Protein AF-A0A1R1MKE4-F1 (afdb_monomer_lite)

Secondary structure (DSSP, 8-state):
---HHHHHHHHHHHHHHHHHHHHHHHHHHHHSGGG--SSTTHHHHHHHHHHHHHHHHHHHHHHHHHTT--HHHHHHHHHHHHHHHHHHHHHHHHHHHHHTT--

Organism: NCBI:txid1914305

Structure (mmCIF, N/CA/C/O backbone):
data_AF-A0A1R1MKE4-F1
#
_entry.id   AF-A0A1R1MKE4-F1
#
loop_
_atom_site.group_PDB
_atom_site.id
_atom_site.type_symbol
_atom_site.label_atom_id
_atom_site.label_alt_id
_atom_site.label_comp_id
_atom_site.label_asym_id
_atom_site.label_entity_id
_atom_site.label_seq_id
_atom_site.pdbx_PDB_ins_code
_atom_site.Cartn_x
_atom_site.Cartn_y
_atom_site.Cartn_z
_atom_site.occupancy
_atom_site.B_iso_or_equiv
_atom_site.auth_seq_id
_atom_site.auth_comp_id
_atom_site.auth_asym_id
_atom_site.auth_atom_id
_atom_site.pdbx_PDB_model_num
ATOM 1 N N . MET A 1 1 ? 16.883 8.291 -23.024 1.00 45.94 1 MET A N 1
ATOM 2 C CA . MET A 1 1 ? 15.512 8.841 -23.094 1.00 45.94 1 MET A CA 1
ATOM 3 C C . MET A 1 1 ? 14.603 7.700 -23.508 1.00 45.94 1 MET A C 1
ATOM 5 O O . MET A 1 1 ? 14.792 7.204 -24.606 1.00 45.94 1 MET A O 1
ATOM 9 N N . ALA A 1 2 ? 13.709 7.237 -22.629 1.00 52.66 2 ALA A N 1
ATOM 10 C CA . ALA A 1 2 ? 12.738 6.199 -22.984 1.00 52.66 2 ALA A CA 1
ATOM 11 C C . ALA A 1 2 ? 11.808 6.721 -24.086 1.00 52.66 2 ALA A C 1
ATOM 13 O O . ALA A 1 2 ? 11.365 7.878 -24.009 1.00 52.66 2 ALA A O 1
ATOM 14 N N . SER A 1 3 ? 11.553 5.901 -25.104 1.00 68.56 3 SER A N 1
ATOM 15 C CA . SER A 1 3 ? 10.696 6.292 -26.225 1.00 68.56 3 SER A CA 1
ATOM 16 C C . SER A 1 3 ? 9.260 6.526 -25.737 1.00 68.56 3 SER A C 1
ATOM 18 O O . SER A 1 3 ? 8.826 5.984 -24.718 1.00 68.56 3 SER A O 1
ATOM 20 N N . THR A 1 4 ? 8.490 7.352 -26.442 1.00 65.56 4 THR A N 1
ATOM 21 C CA . THR A 1 4 ? 7.091 7.657 -26.089 1.00 65.56 4 THR A CA 1
ATOM 22 C C . THR A 1 4 ? 6.228 6.389 -25.976 1.00 65.56 4 THR A C 1
ATOM 24 O O . THR A 1 4 ? 5.294 6.355 -25.179 1.00 65.56 4 THR A O 1
ATOM 27 N N . MET A 1 5 ? 6.593 5.335 -26.716 1.00 60.41 5 MET A N 1
ATOM 28 C CA . MET A 1 5 ? 5.957 4.014 -26.714 1.00 60.41 5 MET A CA 1
ATOM 29 C C . MET A 1 5 ? 6.273 3.202 -25.445 1.00 60.41 5 MET A C 1
ATOM 31 O O . MET A 1 5 ? 5.387 2.581 -24.872 1.00 60.41 5 MET A O 1
ATOM 35 N N . GLU A 1 6 ? 7.508 3.251 -24.940 1.00 60.47 6 GLU A N 1
ATOM 36 C CA . GLU A 1 6 ? 7.860 2.600 -23.666 1.00 60.47 6 GLU A CA 1
ATOM 37 C C . GLU A 1 6 ? 7.131 3.260 -22.492 1.00 60.47 6 GLU A C 1
ATOM 39 O O . GLU A 1 6 ? 6.657 2.589 -21.575 1.00 60.47 6 GLU A O 1
ATOM 44 N N . LYS A 1 7 ? 6.989 4.591 -22.515 1.00 62.94 7 LYS A N 1
ATOM 45 C CA . LYS A 1 7 ? 6.233 5.307 -21.479 1.00 62.94 7 LYS A CA 1
ATOM 46 C C . LYS A 1 7 ? 4.758 4.907 -21.478 1.00 62.94 7 LYS A C 1
ATOM 48 O O . LYS A 1 7 ? 4.222 4.675 -20.398 1.00 62.94 7 LYS A O 1
ATOM 53 N N . SER A 1 8 ? 4.105 4.810 -22.638 1.00 63.94 8 SER A N 1
ATOM 54 C CA . SER A 1 8 ? 2.685 4.435 -22.698 1.00 63.94 8 SER A CA 1
ATOM 55 C C . SER A 1 8 ? 2.442 3.008 -22.199 1.00 63.94 8 SER A C 1
ATOM 57 O O . SER A 1 8 ? 1.522 2.803 -21.410 1.00 63.94 8 SER A O 1
ATOM 59 N N . ILE A 1 9 ? 3.310 2.055 -22.556 1.00 69.00 9 ILE A N 1
ATOM 60 C CA . ILE A 1 9 ? 3.237 0.664 -22.079 1.00 69.00 9 ILE A CA 1
ATOM 61 C C . ILE A 1 9 ? 3.350 0.597 -20.547 1.00 69.00 9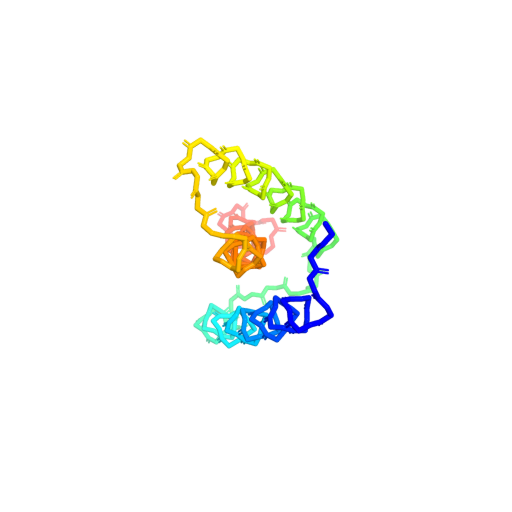 ILE A C 1
ATOM 63 O O . ILE A 1 9 ? 2.550 -0.080 -19.899 1.00 69.00 9 ILE A O 1
ATOM 67 N N . ASN A 1 10 ? 4.281 1.353 -19.955 1.00 73.31 10 ASN A N 1
ATOM 68 C CA . ASN A 1 10 ? 4.453 1.419 -18.499 1.00 73.31 10 ASN A CA 1
ATOM 69 C C . ASN A 1 10 ? 3.194 1.933 -17.774 1.00 73.31 10 ASN A C 1
ATOM 71 O O . ASN A 1 10 ? 2.794 1.372 -16.752 1.00 73.31 10 ASN A O 1
ATOM 75 N N . TRP A 1 11 ? 2.540 2.969 -18.310 1.00 75.06 11 TRP A N 1
ATOM 76 C CA . TRP A 1 11 ? 1.299 3.507 -17.739 1.00 75.06 11 TRP A CA 1
ATOM 77 C C . TRP A 1 11 ? 0.124 2.536 -17.866 1.00 75.06 11 TRP A C 1
ATOM 79 O O . TRP A 1 11 ? -0.639 2.377 -16.912 1.00 75.06 11 TRP A O 1
ATOM 89 N N . SER A 1 12 ? -0.006 1.850 -19.003 1.00 78.00 12 SER A N 1
ATOM 90 C CA . SER A 1 12 ? -1.044 0.834 -19.195 1.00 78.00 12 SER A CA 1
ATOM 91 C C . SER A 1 12 ? -0.886 -0.335 -18.218 1.00 78.00 12 SER A C 1
ATOM 93 O O . SER A 1 12 ? -1.867 -0.759 -17.613 1.00 78.00 12 SER A O 1
ATOM 95 N N . LEU A 1 13 ? 0.340 -0.813 -17.990 1.00 79.25 13 LEU A N 1
ATOM 96 C CA . LEU A 1 13 ? 0.618 -1.865 -17.004 1.00 79.25 13 LEU A CA 1
ATOM 97 C C . LEU A 1 13 ? 0.343 -1.420 -15.566 1.00 79.25 13 LEU A C 1
ATOM 99 O O . LEU A 1 13 ? -0.234 -2.184 -14.795 1.00 79.25 13 LEU A O 1
ATOM 103 N N . ALA A 1 14 ? 0.691 -0.183 -15.208 1.00 74.94 14 ALA A N 1
ATOM 104 C CA . ALA A 1 14 ? 0.340 0.383 -13.907 1.00 74.94 14 ALA A CA 1
ATOM 105 C C . ALA A 1 14 ? -1.186 0.485 -13.715 1.00 74.94 14 ALA A C 1
ATOM 107 O O . ALA A 1 14 ? -1.687 0.207 -12.626 1.00 74.94 14 ALA A O 1
ATOM 108 N N . ALA A 1 15 ? -1.936 0.823 -14.769 1.00 77.38 15 ALA A N 1
ATOM 109 C CA . ALA A 1 15 ? -3.397 0.849 -14.728 1.00 77.38 15 ALA A CA 1
ATOM 110 C C . ALA A 1 15 ? -3.990 -0.557 -14.540 1.00 77.38 15 ALA A C 1
ATOM 112 O O . ALA A 1 15 ? -4.876 -0.738 -13.708 1.00 77.38 15 ALA A O 1
ATOM 113 N N . VAL A 1 16 ? -3.467 -1.568 -15.240 1.00 82.06 16 VAL A N 1
ATOM 114 C CA . VAL A 1 16 ? -3.872 -2.971 -15.036 1.00 82.06 16 VAL A CA 1
ATOM 115 C C . VAL A 1 16 ? -3.538 -3.436 -13.617 1.00 82.06 16 VAL A C 1
ATOM 117 O O . VAL A 1 16 ? -4.368 -4.086 -12.982 1.00 82.06 16 VAL A O 1
ATOM 120 N N . ALA A 1 17 ? -2.371 -3.064 -13.082 1.00 78.94 17 ALA A N 1
ATOM 121 C CA . ALA A 1 17 ? -2.007 -3.330 -11.691 1.00 78.94 17 ALA A CA 1
ATOM 122 C C . ALA A 1 17 ? -3.004 -2.694 -10.720 1.00 78.94 17 ALA A C 1
ATOM 124 O O . ALA A 1 17 ? -3.464 -3.349 -9.792 1.00 78.94 17 ALA A O 1
ATOM 125 N N . PHE A 1 18 ? -3.382 -1.437 -10.957 1.00 80.31 18 PHE A N 1
ATOM 126 C CA . PHE A 1 18 ? -4.362 -0.735 -10.136 1.00 80.31 18 PHE A CA 1
ATOM 127 C C . PHE A 1 18 ? -5.734 -1.413 -10.186 1.00 80.31 18 PHE A C 1
ATOM 129 O O . PHE A 1 18 ? -6.318 -1.675 -9.140 1.00 80.31 18 PHE A O 1
ATOM 136 N N . ILE A 1 19 ? -6.221 -1.769 -11.378 1.00 82.75 19 ILE A N 1
ATOM 137 C CA . ILE A 1 19 ? -7.476 -2.519 -11.541 1.00 82.75 19 ILE A CA 1
ATOM 138 C C . ILE A 1 19 ? -7.391 -3.856 -10.797 1.00 82.75 19 ILE A C 1
ATOM 140 O O . ILE A 1 19 ? -8.314 -4.211 -10.072 1.00 82.75 19 ILE A O 1
ATOM 144 N N . SER A 1 20 ? -6.263 -4.560 -10.909 1.00 82.38 20 SER A N 1
ATOM 145 C CA . SER A 1 20 ? -6.031 -5.828 -10.210 1.00 82.38 20 SER A CA 1
ATOM 146 C C . SER A 1 20 ? -6.074 -5.639 -8.696 1.00 82.38 20 SER A C 1
ATOM 148 O O . SER A 1 20 ? -6.778 -6.373 -8.013 1.00 82.38 20 SER A O 1
ATOM 150 N N . VAL A 1 21 ? -5.387 -4.624 -8.165 1.00 82.94 21 VAL A N 1
ATOM 151 C CA . VAL A 1 21 ? -5.438 -4.251 -6.745 1.00 82.94 21 VAL A CA 1
ATOM 152 C C . VAL A 1 21 ? -6.862 -3.960 -6.311 1.00 82.94 21 VAL A C 1
ATOM 154 O O . VAL A 1 21 ? -7.266 -4.446 -5.267 1.00 82.94 21 VAL A O 1
ATOM 157 N N . VAL A 1 22 ? -7.622 -3.186 -7.085 1.00 79.81 22 VAL A N 1
ATOM 158 C CA . VAL A 1 22 ? -9.009 -2.840 -6.757 1.00 79.81 22 VAL A CA 1
ATOM 159 C C . VAL A 1 22 ? -9.881 -4.098 -6.731 1.00 79.81 22 VAL A C 1
ATOM 161 O O . VAL A 1 22 ? -10.620 -4.310 -5.775 1.00 79.81 22 VAL A O 1
ATOM 164 N N . MET A 1 23 ? -9.743 -4.989 -7.714 1.00 78.94 23 MET A N 1
ATOM 165 C CA . MET A 1 23 ? -10.453 -6.273 -7.730 1.00 78.94 23 MET A CA 1
ATOM 166 C C . MET A 1 23 ? -10.071 -7.163 -6.542 1.00 78.94 23 MET A C 1
ATOM 168 O O . MET A 1 23 ? -10.946 -7.723 -5.885 1.00 78.94 23 MET A O 1
ATOM 172 N N . TYR A 1 24 ? -8.780 -7.258 -6.223 1.00 76.44 24 TYR A N 1
ATOM 173 C CA . TYR A 1 24 ? -8.303 -7.990 -5.051 1.00 76.44 24 TYR A CA 1
ATOM 174 C C . TYR A 1 24 ? -8.660 -7.301 -3.739 1.00 76.44 24 TYR A C 1
ATOM 176 O O . TYR A 1 24 ? -8.790 -7.980 -2.732 1.00 76.44 24 TYR A O 1
ATOM 184 N N . ALA A 1 25 ? -8.861 -5.987 -3.726 1.00 70.62 25 ALA A N 1
ATOM 185 C CA . ALA A 1 25 ? -9.319 -5.253 -2.560 1.00 70.62 25 ALA A CA 1
ATOM 186 C C . ALA A 1 25 ? -10.763 -5.594 -2.210 1.00 70.62 25 ALA A C 1
ATOM 188 O O . ALA A 1 25 ? -11.099 -5.723 -1.034 1.00 70.62 25 ALA A O 1
ATOM 189 N N . PHE A 1 26 ? -11.598 -5.833 -3.220 1.00 67.50 26 PHE A N 1
ATOM 190 C CA . PHE A 1 26 ? -12.960 -6.303 -3.001 1.00 67.50 26 PHE A CA 1
ATOM 191 C C . PHE A 1 26 ? -13.033 -7.697 -2.363 1.00 67.50 26 PHE A C 1
ATOM 193 O O . PHE A 1 26 ? -14.053 -8.018 -1.765 1.00 67.50 26 PHE A O 1
ATOM 200 N N . LEU A 1 27 ? -11.971 -8.510 -2.417 1.00 72.12 27 LEU A N 1
ATOM 201 C CA . LEU A 1 27 ? -11.946 -9.832 -1.779 1.00 72.12 27 LEU A CA 1
ATOM 202 C C . LEU A 1 27 ? -11.965 -9.727 -0.243 1.00 72.12 27 LEU A C 1
ATOM 204 O O . LEU A 1 27 ? -12.924 -10.210 0.357 1.00 72.12 27 LEU A O 1
ATOM 208 N N . PRO A 1 28 ? -10.999 -9.063 0.425 1.00 66.62 28 PRO A N 1
ATOM 209 C CA . PRO A 1 28 ? -11.074 -8.821 1.862 1.00 66.62 28 PRO A CA 1
ATOM 210 C C . PRO A 1 28 ? -12.301 -7.997 2.245 1.00 66.62 28 PRO A C 1
ATOM 212 O O . PRO A 1 28 ? -12.944 -8.309 3.239 1.00 66.62 28 PRO A O 1
ATOM 215 N N . LEU A 1 29 ? -12.673 -6.995 1.443 1.00 68.94 29 LEU A N 1
ATOM 216 C CA . LEU A 1 29 ? -13.878 -6.201 1.701 1.00 68.94 29 LEU A CA 1
ATOM 217 C C . LEU A 1 29 ? -15.167 -7.030 1.607 1.00 68.94 29 LEU A C 1
ATOM 219 O O . LEU A 1 29 ? -16.113 -6.745 2.323 1.00 68.94 29 LEU A O 1
ATOM 223 N N . GLY A 1 30 ? -15.225 -8.053 0.755 1.00 69.75 30 GLY A N 1
ATOM 224 C CA . GLY A 1 30 ? -16.372 -8.955 0.646 1.00 69.75 30 GLY A CA 1
ATOM 225 C C . GLY A 1 30 ? -16.395 -10.019 1.743 1.00 69.75 30 GLY A C 1
ATOM 226 O O . GLY A 1 30 ? -17.451 -10.302 2.299 1.00 69.75 30 GLY A O 1
ATOM 227 N N . ILE A 1 31 ? -15.232 -10.578 2.096 1.00 73.50 31 ILE A N 1
ATOM 228 C CA . ILE A 1 31 ? -15.101 -11.595 3.156 1.00 73.50 31 ILE A CA 1
ATOM 229 C C . ILE A 1 31 ? -15.351 -10.976 4.535 1.00 73.50 31 ILE A C 1
ATOM 231 O O . ILE A 1 31 ? -16.043 -11.558 5.367 1.00 73.50 31 ILE A O 1
ATOM 235 N N . PHE A 1 32 ? -14.795 -9.790 4.775 1.00 69.56 32 PHE A N 1
ATOM 236 C CA . PHE A 1 32 ? -14.873 -9.093 6.053 1.00 69.56 32 PHE A CA 1
ATOM 237 C C . PHE A 1 32 ? -15.876 -7.938 6.037 1.00 69.56 32 PHE A C 1
ATOM 239 O O . PHE A 1 32 ? -15.935 -7.211 7.011 1.00 69.56 32 PHE A O 1
ATOM 246 N N . GLY A 1 33 ? -16.682 -7.748 4.988 1.00 66.81 33 GLY A N 1
ATOM 247 C CA . GLY A 1 33 ? -17.521 -6.548 4.826 1.00 66.81 33 GLY A CA 1
ATOM 248 C C . GLY A 1 33 ? -18.501 -6.286 5.966 1.00 66.81 33 GLY A C 1
ATOM 249 O O . GLY A 1 33 ? -18.675 -5.143 6.368 1.00 66.81 33 GLY A O 1
ATOM 250 N N . ASN A 1 34 ? -19.070 -7.343 6.550 1.00 70.38 34 ASN A N 1
ATOM 251 C CA . ASN A 1 34 ? -19.932 -7.235 7.736 1.00 70.38 34 ASN A CA 1
ATOM 252 C C . ASN A 1 34 ? -19.145 -6.989 9.035 1.00 70.38 34 ASN A C 1
ATOM 254 O O . ASN A 1 34 ? -19.711 -6.556 10.031 1.00 70.38 34 ASN A O 1
ATOM 258 N N . ASN A 1 35 ? -17.847 -7.2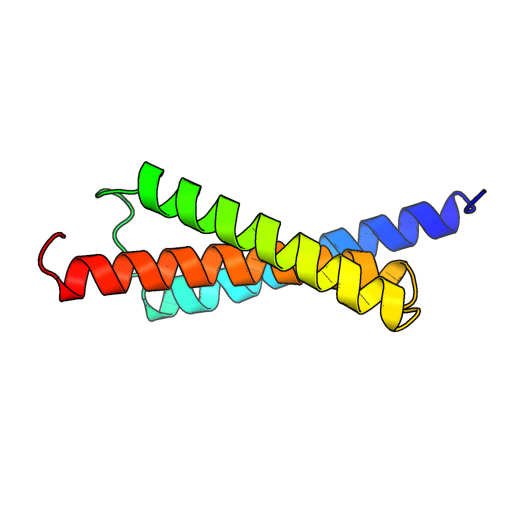83 9.012 1.00 70.50 35 ASN A N 1
ATOM 259 C CA . ASN A 1 35 ? -16.923 -7.173 10.129 1.00 70.50 35 ASN A CA 1
ATOM 260 C C . ASN A 1 35 ? -15.941 -6.015 9.947 1.00 70.50 35 ASN A C 1
ATOM 262 O O . ASN A 1 35 ? -15.012 -5.945 10.736 1.00 70.50 35 ASN A O 1
ATOM 266 N N . LEU A 1 36 ? -16.088 -5.149 8.941 1.00 71.06 36 LEU A N 1
ATOM 267 C CA . LEU A 1 36 ? -15.228 -3.988 8.714 1.00 71.06 36 LEU A CA 1
ATOM 268 C C . LEU A 1 36 ? -15.985 -2.736 9.128 1.00 71.06 36 LEU A C 1
ATOM 270 O O . LEU A 1 36 ? -17.099 -2.503 8.661 1.00 71.06 36 LEU A O 1
ATOM 274 N N . ASP A 1 37 ? -15.389 -1.949 10.018 1.00 73.19 37 ASP A N 1
ATOM 275 C CA . ASP A 1 37 ? -16.001 -0.721 10.506 1.00 73.19 37 ASP A CA 1
ATOM 276 C C . ASP A 1 37 ? -15.319 0.488 9.851 1.00 73.19 37 ASP A C 1
ATOM 278 O O . ASP A 1 37 ? -14.162 0.838 10.097 1.00 73.19 37 ASP A O 1
ATOM 282 N N . PHE A 1 38 ? -16.078 1.122 8.959 1.00 72.50 38 PHE A N 1
ATOM 283 C CA . PHE A 1 38 ? -15.671 2.323 8.236 1.00 72.50 38 PHE A CA 1
ATOM 284 C C . PHE A 1 38 ? -15.990 3.616 8.998 1.00 72.50 38 PHE A C 1
ATOM 286 O O . PHE A 1 38 ? -15.865 4.701 8.433 1.00 72.50 38 PHE A O 1
ATOM 293 N N . GLN A 1 39 ? -16.429 3.537 10.251 1.00 76.12 39 GLN A N 1
ATOM 294 C CA . GLN A 1 39 ? -16.824 4.685 11.058 1.00 76.12 39 GLN A CA 1
ATOM 295 C C . GLN A 1 39 ? -15.834 4.938 12.193 1.00 76.12 39 GLN A C 1
ATOM 297 O O . GLN A 1 39 ? -15.283 6.047 12.247 1.00 76.12 39 GLN A O 1
ATOM 302 N N . HIS A 1 40 ? -15.529 3.959 13.057 1.00 79.81 40 HIS A N 1
ATOM 303 C CA . HIS A 1 40 ? -14.577 4.224 14.140 1.00 79.81 40 HIS A CA 1
ATOM 304 C C . HIS A 1 40 ? -13.123 4.140 13.669 1.00 79.81 40 HIS A C 1
ATOM 306 O O . HIS A 1 40 ? -12.707 3.322 12.847 1.00 79.81 40 HIS A O 1
ATOM 312 N N . PHE A 1 41 ? -12.327 5.087 14.169 1.00 81.00 41 PHE A N 1
ATOM 313 C CA . PHE A 1 41 ? -10.895 5.200 13.893 1.00 81.00 41 PHE A CA 1
ATOM 314 C C . PHE A 1 41 ? -10.512 5.187 12.401 1.00 81.00 41 PHE A C 1
ATOM 316 O O . PHE A 1 41 ? -9.356 4.908 12.079 1.00 81.00 41 PHE A O 1
ATOM 323 N N . LEU A 1 42 ? -11.422 5.555 11.485 1.00 84.56 42 LEU A N 1
ATOM 324 C CA . LEU A 1 42 ? -11.158 5.528 10.041 1.00 84.56 42 LEU A CA 1
ATOM 325 C C . LEU A 1 42 ? -9.900 6.322 9.677 1.00 84.56 42 LEU A C 1
ATOM 327 O O . LEU A 1 42 ? -9.022 5.804 8.992 1.00 84.56 42 LEU A O 1
ATOM 331 N N . LEU A 1 43 ? -9.779 7.559 10.167 1.00 87.19 43 LEU A N 1
ATOM 332 C CA . LEU A 1 43 ? -8.637 8.415 9.847 1.00 87.19 43 LEU A CA 1
ATOM 333 C C . LEU A 1 43 ? -7.308 7.824 10.373 1.00 87.19 43 LEU A C 1
ATOM 335 O O . LEU A 1 43 ? -6.387 7.674 9.570 1.00 87.19 43 LEU A O 1
ATOM 339 N N . PRO A 1 44 ? -7.191 7.412 11.653 1.00 88.69 44 PRO A N 1
ATOM 340 C CA . PRO A 1 44 ? -6.026 6.669 12.137 1.00 88.69 44 PRO A CA 1
ATOM 341 C C . PRO A 1 44 ? -5.702 5.408 11.325 1.00 88.69 44 PRO A C 1
ATOM 343 O O . PRO A 1 44 ? -4.552 5.238 10.919 1.00 88.69 44 PRO A O 1
ATOM 346 N N . LYS A 1 45 ? -6.697 4.554 11.037 1.00 89.12 45 LYS A N 1
ATOM 347 C CA . LYS A 1 45 ? -6.517 3.317 10.256 1.00 89.12 45 LYS A CA 1
ATOM 348 C C . LYS A 1 45 ? -5.947 3.623 8.869 1.00 89.12 45 LYS A C 1
ATOM 350 O O . LYS A 1 45 ? -4.978 2.994 8.449 1.00 89.12 45 LYS A O 1
ATOM 355 N N . VAL A 1 46 ? -6.502 4.624 8.182 1.00 90.31 46 VAL A N 1
ATOM 356 C CA . VAL A 1 46 ? -6.053 5.060 6.850 1.00 90.31 46 VAL A CA 1
ATOM 357 C C . VAL A 1 46 ? -4.639 5.634 6.896 1.00 90.31 46 VAL A C 1
ATOM 359 O O . VAL A 1 46 ? -3.820 5.287 6.046 1.00 90.31 46 VAL A O 1
ATOM 362 N N . ILE A 1 47 ? -4.316 6.470 7.888 1.00 93.31 47 ILE A N 1
ATOM 363 C CA . ILE A 1 47 ? -2.974 7.053 8.028 1.00 93.31 47 ILE A CA 1
ATOM 364 C C . ILE A 1 47 ? -1.932 5.956 8.255 1.00 93.31 47 ILE A C 1
ATOM 366 O O . ILE A 1 47 ? -0.907 5.936 7.571 1.00 93.31 47 ILE A O 1
ATOM 370 N N . VAL A 1 48 ? -2.187 5.023 9.177 1.00 92.81 48 VAL A N 1
ATOM 371 C CA . VAL A 1 48 ? -1.252 3.923 9.452 1.00 92.81 48 VAL A CA 1
ATOM 372 C C . VAL A 1 48 ? -1.110 3.026 8.222 1.00 92.81 48 VAL A C 1
ATOM 374 O O . VAL A 1 48 ? 0.014 2.746 7.806 1.00 92.81 48 VAL A O 1
ATOM 377 N N . ALA A 1 49 ? -2.219 2.648 7.582 1.00 92.75 49 ALA A N 1
ATOM 378 C CA . ALA A 1 49 ? -2.203 1.877 6.341 1.00 92.75 49 ALA A CA 1
ATOM 379 C C . ALA A 1 49 ? -1.384 2.560 5.235 1.00 92.75 49 ALA A C 1
ATOM 381 O O . ALA A 1 49 ? -0.586 1.908 4.559 1.00 92.75 49 ALA A O 1
ATOM 382 N N . PHE A 1 50 ? -1.521 3.878 5.084 1.00 93.31 50 PHE A N 1
ATOM 383 C CA . PHE A 1 50 ? -0.767 4.663 4.111 1.00 93.31 50 PHE A CA 1
ATOM 384 C C . PHE A 1 50 ? 0.734 4.701 4.424 1.00 93.31 50 PHE A C 1
ATOM 386 O O . PHE A 1 50 ? 1.557 4.498 3.529 1.00 93.31 50 PHE A O 1
ATOM 393 N N . ILE A 1 51 ? 1.107 4.903 5.692 1.00 95.50 51 ILE A N 1
ATOM 394 C CA . ILE A 1 51 ? 2.511 4.885 6.127 1.00 95.50 51 ILE A CA 1
ATOM 395 C C . ILE A 1 51 ? 3.134 3.514 5.845 1.00 95.50 51 ILE A C 1
ATOM 397 O O . ILE A 1 51 ? 4.206 3.443 5.237 1.00 95.50 51 ILE A O 1
ATOM 401 N N . VAL A 1 52 ? 2.460 2.429 6.236 1.00 94.94 52 VAL A N 1
ATOM 402 C CA . VAL A 1 52 ? 2.954 1.062 6.020 1.00 94.94 52 VAL A CA 1
ATOM 403 C C . VAL A 1 52 ? 3.076 0.761 4.526 1.00 94.94 52 VAL A C 1
ATOM 405 O O . VAL A 1 52 ? 4.107 0.243 4.096 1.00 94.94 52 VAL A O 1
ATOM 408 N N . ALA A 1 53 ? 2.097 1.164 3.712 1.00 94.12 53 ALA A N 1
ATOM 409 C CA . ALA A 1 53 ? 2.176 1.033 2.261 1.00 94.12 53 ALA A CA 1
ATOM 410 C C . ALA A 1 53 ? 3.413 1.747 1.692 1.00 94.12 53 ALA A C 1
ATOM 412 O O . ALA A 1 53 ? 4.185 1.127 0.961 1.00 94.12 53 ALA A O 1
ATOM 413 N N . ILE A 1 54 ? 3.667 3.008 2.067 1.00 94.12 54 ILE A N 1
ATOM 414 C CA . ILE A 1 54 ? 4.851 3.759 1.609 1.00 94.12 54 ILE A CA 1
ATOM 415 C C . ILE A 1 54 ? 6.151 3.054 2.006 1.00 94.12 54 ILE A C 1
ATOM 417 O O . ILE A 1 54 ? 7.069 2.954 1.186 1.00 94.12 54 ILE A O 1
ATOM 421 N N . VAL A 1 55 ? 6.253 2.579 3.250 1.00 95.38 55 VAL A N 1
ATOM 422 C CA . VAL A 1 55 ? 7.446 1.868 3.734 1.00 95.38 55 VAL A CA 1
ATOM 423 C C . VAL A 1 55 ? 7.668 0.592 2.922 1.00 95.38 55 VAL A C 1
ATOM 425 O O . VAL A 1 55 ? 8.766 0.390 2.398 1.00 95.38 55 VAL A O 1
ATOM 428 N N . SER A 1 56 ? 6.627 -0.214 2.718 1.00 93.94 56 SER A N 1
ATOM 429 C CA . SER A 1 56 ? 6.698 -1.417 1.882 1.00 93.94 56 SER A CA 1
ATOM 430 C C . SER A 1 56 ? 7.049 -1.101 0.429 1.00 93.94 56 SER A C 1
ATOM 432 O O . SER A 1 56 ? 7.870 -1.796 -0.166 1.00 93.94 56 SER A O 1
ATOM 434 N N . GLY A 1 57 ? 6.522 -0.011 -0.132 1.00 93.62 57 GLY A N 1
ATOM 435 C CA . GLY A 1 57 ? 6.889 0.464 -1.466 1.00 93.62 57 GLY A CA 1
ATOM 436 C C . GLY A 1 57 ? 8.374 0.828 -1.573 1.00 93.62 57 GLY A C 1
ATOM 437 O O . GLY A 1 57 ? 9.030 0.477 -2.556 1.00 93.62 57 GLY A O 1
ATOM 438 N N . LYS A 1 58 ? 8.947 1.468 -0.544 1.00 93.38 58 LYS A N 1
ATOM 439 C CA . LYS A 1 58 ? 10.393 1.753 -0.487 1.00 93.38 58 LYS A CA 1
ATOM 440 C C . LYS A 1 58 ? 11.225 0.470 -0.440 1.00 93.38 58 LYS A C 1
ATOM 442 O O . LYS A 1 58 ? 12.213 0.370 -1.171 1.00 93.38 58 LYS A O 1
ATOM 447 N N . LEU A 1 59 ? 10.823 -0.507 0.375 1.00 93.19 59 LEU A N 1
ATOM 448 C CA . LEU A 1 59 ? 11.495 -1.808 0.463 1.00 93.19 59 LEU A CA 1
ATOM 449 C C . LEU A 1 59 ? 11.427 -2.565 -0.869 1.00 93.19 59 LEU A C 1
ATOM 451 O O . LEU A 1 59 ? 12.452 -3.051 -1.352 1.00 93.19 59 LEU A O 1
ATOM 455 N N . TYR A 1 60 ? 10.254 -2.581 -1.506 1.00 93.00 60 TYR A N 1
ATOM 456 C CA . TYR A 1 60 ? 10.061 -3.159 -2.833 1.00 93.00 60 TYR A CA 1
ATOM 457 C C . TYR A 1 60 ? 10.975 -2.503 -3.873 1.00 93.00 60 TYR A C 1
ATOM 459 O O . TYR A 1 60 ? 11.661 -3.200 -4.618 1.00 93.00 60 TYR A O 1
ATOM 467 N N . MET A 1 61 ? 11.059 -1.170 -3.889 1.00 92.12 61 MET A N 1
ATOM 468 C CA . MET A 1 61 ? 11.953 -0.460 -4.806 1.00 92.12 61 MET A CA 1
ATOM 469 C C . MET A 1 61 ? 13.429 -0.794 -4.573 1.00 92.12 61 MET A C 1
ATOM 471 O O . MET A 1 61 ? 14.189 -0.901 -5.538 1.00 92.12 61 MET A O 1
ATOM 475 N N . GLY A 1 62 ? 13.845 -0.967 -3.316 1.00 90.62 62 GLY A N 1
ATOM 476 C CA . GLY A 1 62 ? 15.189 -1.443 -2.984 1.00 90.62 62 GLY A CA 1
ATOM 477 C C . GLY A 1 62 ? 15.451 -2.841 -3.547 1.00 90.62 62 GLY A C 1
ATOM 478 O O . GLY A 1 62 ? 16.434 -3.051 -4.261 1.00 90.62 62 GLY A O 1
ATOM 479 N N . TYR A 1 63 ? 14.528 -3.773 -3.305 1.00 91.00 63 TYR A N 1
ATOM 480 C CA . TYR A 1 63 ? 14.588 -5.141 -3.822 1.00 91.00 63 TYR A CA 1
ATOM 481 C C . TYR A 1 63 ? 14.631 -5.193 -5.358 1.00 91.00 63 TYR A C 1
ATOM 483 O O . TYR A 1 63 ? 15.477 -5.873 -5.943 1.00 91.00 63 TYR A O 1
ATOM 491 N N . ALA A 1 64 ? 13.759 -4.436 -6.021 1.00 90.25 64 ALA A N 1
ATOM 492 C CA . ALA A 1 64 ? 13.647 -4.417 -7.472 1.00 90.25 64 ALA A CA 1
ATOM 493 C C . ALA A 1 64 ? 14.921 -3.898 -8.155 1.00 90.25 64 ALA A C 1
ATOM 495 O O . ALA A 1 64 ? 15.375 -4.476 -9.147 1.00 90.25 64 ALA A O 1
ATOM 496 N N . LYS A 1 65 ? 15.539 -2.853 -7.586 1.00 87.31 65 LYS A N 1
ATOM 497 C CA . LYS A 1 65 ? 16.824 -2.321 -8.062 1.00 87.31 65 LYS A CA 1
ATOM 498 C C . LYS A 1 65 ? 17.951 -3.342 -7.911 1.00 87.31 65 LYS A C 1
ATOM 500 O O . LYS A 1 65 ? 18.724 -3.522 -8.849 1.00 87.31 65 LYS A O 1
ATOM 505 N N . LEU A 1 66 ? 18.020 -4.040 -6.774 1.00 90.44 66 LEU A N 1
ATOM 506 C CA . LEU A 1 66 ? 19.030 -5.080 -6.528 1.00 90.44 66 LEU A CA 1
ATOM 507 C C . LEU A 1 66 ? 18.918 -6.245 -7.518 1.00 90.44 66 LEU A C 1
ATOM 509 O O . LEU A 1 66 ? 19.929 -6.791 -7.958 1.00 90.44 66 LEU A O 1
ATOM 513 N N . ARG A 1 67 ? 17.691 -6.611 -7.892 1.00 88.31 67 ARG A N 1
ATOM 514 C CA . ARG A 1 67 ? 17.410 -7.720 -8.813 1.00 88.31 67 ARG A CA 1
ATOM 515 C C . ARG A 1 67 ? 17.419 -7.330 -10.292 1.00 88.31 67 ARG A C 1
ATOM 517 O O . ARG A 1 67 ? 17.238 -8.215 -11.121 1.00 88.31 67 ARG A O 1
ATOM 524 N N . LYS A 1 68 ? 17.654 -6.054 -10.629 1.00 88.38 68 LYS A N 1
ATOM 525 C CA . LYS A 1 68 ? 17.633 -5.533 -12.012 1.00 88.38 68 LYS A CA 1
ATOM 526 C C . LYS A 1 68 ? 16.353 -5.926 -12.769 1.00 88.38 68 LYS A C 1
ATOM 528 O O . LYS A 1 68 ? 16.406 -6.316 -13.932 1.00 88.38 68 LYS A O 1
ATOM 533 N N . ILE A 1 69 ? 15.212 -5.853 -12.082 1.00 84.75 69 ILE A N 1
ATOM 534 C CA . ILE A 1 69 ? 13.897 -6.140 -12.670 1.00 84.75 69 ILE A CA 1
ATOM 535 C C . ILE A 1 69 ? 13.607 -5.121 -13.784 1.00 84.75 69 ILE A C 1
ATOM 537 O O . ILE A 1 69 ? 14.025 -3.965 -13.685 1.00 84.75 69 ILE A O 1
ATOM 541 N N . SER A 1 70 ? 12.910 -5.542 -14.845 1.00 84.50 70 SER A N 1
ATOM 542 C CA . SER A 1 70 ? 12.556 -4.637 -15.942 1.00 84.50 70 SER A CA 1
ATOM 543 C C . SER A 1 70 ? 11.648 -3.498 -15.447 1.00 84.50 70 SER A C 1
ATOM 545 O O . SER A 1 70 ? 10.820 -3.726 -14.558 1.00 84.50 70 SER A O 1
ATOM 547 N N . PRO A 1 71 ? 11.774 -2.270 -15.985 1.00 79.56 71 PRO A N 1
ATOM 548 C CA . PRO A 1 71 ? 11.006 -1.115 -15.517 1.00 79.56 71 PRO A CA 1
ATOM 549 C C . PRO A 1 71 ? 9.492 -1.359 -15.472 1.00 79.56 71 PRO A C 1
ATOM 551 O O . PRO A 1 71 ? 8.836 -0.957 -14.514 1.00 79.56 71 PRO A O 1
ATOM 554 N N . GLU A 1 72 ? 8.952 -2.084 -16.449 1.00 77.69 72 GLU A N 1
ATOM 555 C CA . GLU A 1 72 ? 7.526 -2.403 -16.568 1.00 77.69 72 GLU A CA 1
ATOM 556 C C . GLU A 1 72 ? 7.018 -3.193 -15.357 1.00 77.69 72 GLU A C 1
ATOM 558 O O . GLU A 1 72 ? 5.988 -2.870 -14.758 1.00 77.69 72 GLU A O 1
ATOM 563 N N . VAL A 1 73 ? 7.784 -4.209 -14.958 1.00 83.00 73 VAL A N 1
ATOM 564 C CA . VAL A 1 73 ? 7.463 -5.072 -13.819 1.00 83.00 73 VAL A CA 1
ATOM 565 C C . VAL A 1 73 ? 7.630 -4.311 -12.502 1.00 83.00 73 VAL A C 1
ATOM 567 O O . VAL A 1 73 ? 6.897 -4.577 -11.549 1.00 83.00 73 VAL A O 1
ATOM 570 N N . ILE A 1 74 ? 8.531 -3.322 -12.453 1.00 86.62 74 ILE A N 1
ATOM 571 C CA . ILE A 1 74 ? 8.704 -2.444 -11.288 1.00 86.62 74 ILE A CA 1
ATOM 572 C C . ILE A 1 74 ? 7.455 -1.599 -11.052 1.00 86.62 74 ILE A C 1
ATOM 574 O O . ILE A 1 74 ? 6.963 -1.550 -9.926 1.00 86.62 74 ILE A O 1
ATOM 578 N N . TYR A 1 75 ? 6.922 -0.940 -12.083 1.00 82.56 75 TYR A N 1
ATOM 579 C CA . TYR A 1 75 ? 5.720 -0.114 -11.925 1.00 82.56 75 TYR A CA 1
ATOM 580 C C . TYR A 1 75 ? 4.508 -0.958 -11.533 1.00 82.56 75 TYR A C 1
ATOM 582 O O . TYR A 1 75 ? 3.795 -0.603 -10.591 1.00 82.56 75 TYR A O 1
ATOM 590 N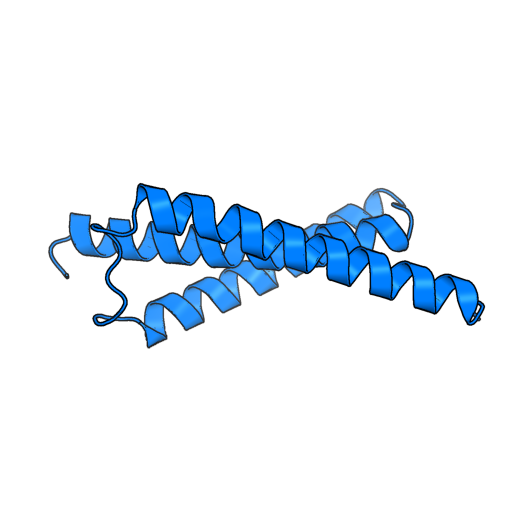 N . PHE A 1 76 ? 4.322 -2.105 -12.192 1.00 84.75 76 PHE A N 1
ATOM 591 C CA . PHE A 1 76 ? 3.259 -3.048 -11.851 1.00 84.75 76 PHE A CA 1
ATOM 592 C C . PHE A 1 76 ? 3.368 -3.520 -10.392 1.00 84.75 76 PHE A C 1
ATOM 594 O O . PHE A 1 76 ? 2.410 -3.428 -9.619 1.00 84.75 76 PHE A O 1
ATOM 601 N N . GLY A 1 77 ? 4.548 -3.993 -9.987 1.00 85.81 77 GLY A N 1
ATOM 602 C CA . GLY A 1 77 ? 4.763 -4.512 -8.642 1.00 85.81 77 GLY A CA 1
ATOM 603 C C . GLY A 1 77 ? 4.720 -3.430 -7.565 1.00 85.81 77 GLY A C 1
ATOM 604 O O . GLY A 1 77 ? 4.238 -3.707 -6.469 1.00 85.81 77 GLY A O 1
ATOM 605 N N . LEU A 1 78 ? 5.127 -2.193 -7.863 1.00 89.69 78 LEU A N 1
ATOM 606 C CA . LEU A 1 78 ? 5.031 -1.071 -6.927 1.00 89.69 78 LEU A CA 1
ATOM 607 C C . LEU A 1 78 ? 3.570 -0.712 -6.645 1.00 89.69 78 LEU A C 1
ATOM 609 O O . LEU A 1 78 ? 3.185 -0.645 -5.479 1.00 89.69 78 LEU A O 1
ATOM 613 N N . VAL A 1 79 ? 2.753 -0.531 -7.689 1.00 88.69 79 VAL A N 1
ATOM 614 C CA . VAL A 1 79 ? 1.312 -0.253 -7.540 1.00 88.69 79 VAL A CA 1
ATOM 615 C C . VAL A 1 79 ? 0.632 -1.378 -6.763 1.00 88.69 79 VAL A C 1
ATOM 617 O O . VAL A 1 79 ? -0.115 -1.118 -5.820 1.00 88.69 79 VAL A O 1
ATOM 620 N N . THR A 1 80 ? 0.968 -2.625 -7.099 1.00 88.12 80 THR A N 1
ATOM 621 C CA . THR A 1 80 ? 0.444 -3.810 -6.413 1.00 88.12 80 THR A CA 1
ATOM 622 C C . THR A 1 80 ? 0.844 -3.843 -4.938 1.00 88.12 80 THR A C 1
ATOM 624 O O . THR A 1 80 ? -0.003 -4.045 -4.070 1.00 88.12 80 THR A O 1
ATOM 627 N N . THR A 1 81 ? 2.116 -3.580 -4.634 1.00 90.31 81 THR A N 1
ATOM 628 C CA . THR A 1 81 ? 2.646 -3.574 -3.262 1.00 90.31 81 THR A CA 1
ATOM 629 C C . THR A 1 81 ? 1.981 -2.495 -2.421 1.00 90.31 81 THR A C 1
ATOM 631 O O . THR A 1 81 ? 1.543 -2.783 -1.310 1.00 90.31 81 THR A O 1
ATOM 634 N N . LEU A 1 82 ? 1.884 -1.269 -2.941 1.00 91.50 82 LEU A N 1
ATOM 635 C CA . LEU A 1 82 ? 1.242 -0.152 -2.246 1.00 91.50 82 LEU A CA 1
ATOM 636 C C . LEU A 1 82 ? -0.226 -0.465 -1.943 1.00 91.50 82 LEU A C 1
ATOM 638 O O . LEU A 1 82 ? -0.670 -0.321 -0.805 1.00 91.50 82 LEU A O 1
ATOM 642 N N . GLY A 1 83 ? -0.950 -0.939 -2.956 1.00 88.38 83 GLY A N 1
ATOM 643 C CA . GLY A 1 83 ? -2.366 -1.257 -2.862 1.00 88.38 83 GLY A CA 1
ATOM 644 C C . GLY A 1 83 ? -2.679 -2.375 -1.873 1.00 88.38 83 GLY A C 1
ATOM 645 O O . GLY A 1 83 ? -3.429 -2.169 -0.920 1.00 88.38 83 GLY A O 1
ATOM 646 N N . ILE A 1 84 ? -2.075 -3.550 -2.073 1.00 88.62 84 ILE A N 1
ATOM 647 C CA . ILE A 1 84 ? -2.339 -4.733 -1.242 1.00 88.62 84 ILE A CA 1
ATOM 648 C C . ILE A 1 84 ? -1.877 -4.500 0.196 1.00 88.62 84 ILE A C 1
ATOM 650 O O . ILE A 1 84 ? -2.608 -4.817 1.131 1.00 88.62 84 ILE A O 1
ATOM 654 N N . THR A 1 85 ? -0.692 -3.916 0.392 1.00 89.62 85 THR A N 1
ATOM 655 C CA . THR A 1 85 ? -0.166 -3.671 1.742 1.00 89.62 85 THR A CA 1
ATOM 656 C C . THR A 1 85 ? -1.043 -2.681 2.499 1.00 89.62 85 THR A C 1
ATOM 658 O O . THR A 1 85 ? -1.362 -2.926 3.663 1.00 89.62 85 THR A O 1
ATOM 661 N N . GLY A 1 86 ? -1.446 -1.580 1.857 1.00 89.69 86 GLY A N 1
ATOM 662 C CA . GLY A 1 86 ? -2.326 -0.592 2.478 1.00 89.69 86 GLY A CA 1
ATOM 663 C C . GLY A 1 86 ? -3.655 -1.217 2.892 1.00 89.69 86 GLY A C 1
ATOM 664 O O . GLY A 1 86 ? -4.063 -1.102 4.046 1.00 89.69 86 GLY A O 1
ATOM 665 N N . LEU A 1 87 ? -4.282 -1.962 1.983 1.00 88.00 87 LEU A N 1
ATOM 666 C CA . LEU A 1 87 ? -5.554 -2.621 2.253 1.00 88.00 87 LEU A CA 1
ATOM 667 C C . LEU A 1 87 ? -5.455 -3.661 3.377 1.00 88.00 87 LEU A C 1
ATOM 669 O O . LEU A 1 87 ? -6.256 -3.636 4.307 1.00 88.00 87 LEU A O 1
ATOM 673 N N . LEU A 1 88 ? -4.468 -4.558 3.325 1.00 88.12 88 LEU A N 1
ATOM 674 C CA . LEU A 1 88 ? -4.287 -5.572 4.365 1.00 88.12 88 LEU A CA 1
ATOM 675 C C . LEU A 1 88 ? -3.993 -4.937 5.722 1.00 88.12 88 LEU A C 1
ATOM 677 O O . LEU A 1 88 ? -4.537 -5.382 6.725 1.00 88.12 88 LEU A O 1
ATOM 681 N N . THR A 1 89 ? -3.184 -3.876 5.758 1.00 90.69 89 THR A N 1
ATOM 682 C CA . THR A 1 89 ? -2.908 -3.150 7.004 1.00 90.69 89 THR A CA 1
ATOM 683 C C . THR A 1 89 ? -4.190 -2.559 7.580 1.00 90.69 89 THR A C 1
ATOM 685 O O . THR A 1 89 ? -4.430 -2.693 8.775 1.00 90.69 89 THR A O 1
ATOM 688 N N . TYR A 1 90 ? -5.038 -1.957 6.740 1.00 89.69 90 TYR A N 1
ATOM 689 C CA . TYR A 1 90 ? -6.333 -1.432 7.172 1.00 89.69 90 TYR A CA 1
ATOM 690 C C . TYR A 1 90 ? -7.218 -2.531 7.777 1.00 89.69 90 TYR A C 1
ATOM 692 O O . TYR A 1 90 ? -7.703 -2.374 8.894 1.00 89.69 90 TYR A O 1
ATOM 700 N N . VAL A 1 91 ? -7.363 -3.665 7.082 1.00 87.06 91 VAL A N 1
ATOM 701 C CA . VAL A 1 91 ? -8.162 -4.810 7.556 1.00 87.06 91 VAL A CA 1
ATOM 702 C C . VAL A 1 91 ? -7.607 -5.368 8.870 1.00 87.06 91 VAL A C 1
ATOM 704 O O . VAL A 1 91 ? -8.368 -5.643 9.790 1.00 87.06 91 VAL A O 1
ATOM 707 N N . ILE A 1 92 ? -6.284 -5.506 8.993 1.00 89.19 92 ILE A N 1
ATOM 708 C CA . ILE A 1 92 ? -5.644 -6.004 10.218 1.00 89.19 92 ILE A CA 1
ATOM 709 C C . ILE A 1 92 ? -5.881 -5.049 11.390 1.00 89.19 92 ILE A C 1
ATOM 711 O O . ILE A 1 92 ? -6.1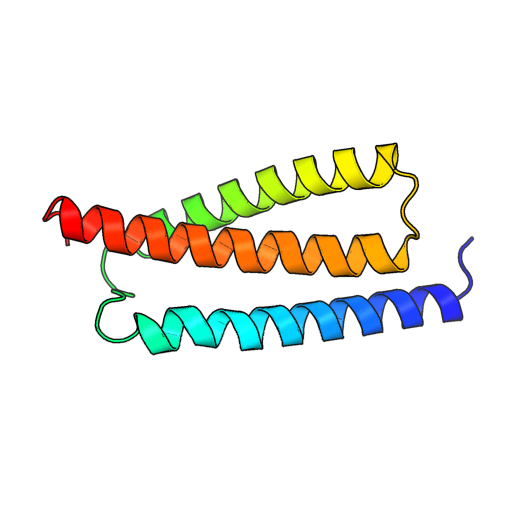73 -5.514 12.488 1.00 89.19 92 ILE A O 1
ATOM 715 N N . LEU A 1 93 ? -5.761 -3.736 11.178 1.00 89.31 93 LEU A N 1
ATOM 716 C CA . LEU A 1 93 ? -6.008 -2.746 12.229 1.00 89.31 93 LEU A CA 1
ATOM 717 C C . LEU A 1 93 ? -7.462 -2.762 12.693 1.00 89.31 93 LEU A C 1
ATOM 719 O O . LEU A 1 93 ? -7.710 -2.699 13.892 1.00 89.31 93 LEU A O 1
ATOM 723 N N . ASP A 1 94 ? -8.403 -2.868 11.759 1.00 87.44 94 ASP A N 1
ATOM 724 C CA . ASP A 1 94 ? -9.829 -2.968 12.064 1.00 87.44 94 ASP A CA 1
ATOM 725 C C . ASP A 1 94 ? -10.149 -4.223 12.889 1.00 87.44 94 ASP A C 1
ATOM 727 O O . ASP A 1 94 ? -10.741 -4.138 13.965 1.00 87.44 94 ASP A O 1
ATOM 731 N N . LEU A 1 95 ? -9.646 -5.383 12.457 1.00 85.19 95 LEU A N 1
ATOM 732 C CA . LEU A 1 95 ? -9.799 -6.629 13.206 1.00 85.19 95 LEU A CA 1
ATOM 733 C C . LEU A 1 95 ? -9.121 -6.559 14.582 1.00 85.19 95 LEU A 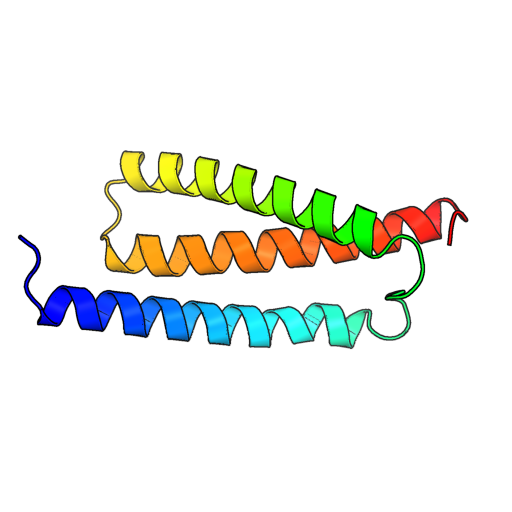C 1
ATOM 735 O O . LEU A 1 95 ? -9.670 -7.059 15.560 1.00 85.19 95 LEU A O 1
ATOM 739 N N . ALA A 1 96 ? -7.947 -5.933 14.683 1.00 86.75 96 ALA A N 1
ATOM 740 C CA . ALA A 1 96 ? -7.243 -5.776 15.951 1.00 86.75 96 ALA A CA 1
ATOM 741 C C . ALA A 1 96 ? -8.027 -4.895 16.933 1.00 86.75 96 ALA A C 1
ATOM 743 O O . ALA A 1 96 ? -8.173 -5.273 18.092 1.00 86.75 96 ALA A O 1
ATOM 744 N N . LEU A 1 97 ? -8.561 -3.755 16.485 1.00 86.44 97 LEU A N 1
ATOM 745 C CA . LEU A 1 97 ? -9.347 -2.854 17.337 1.00 86.44 97 LEU A CA 1
ATOM 746 C C . LEU A 1 97 ? -10.589 -3.550 17.907 1.00 86.44 97 LEU A C 1
ATOM 748 O O . LEU A 1 97 ? -10.840 -3.440 19.110 1.00 86.44 97 LEU A O 1
ATOM 752 N N . LYS A 1 98 ? -11.260 -4.365 17.089 1.00 84.06 98 LYS A N 1
ATOM 753 C CA . LYS A 1 98 ? -12.374 -5.223 17.520 1.00 84.06 98 LYS A CA 1
ATOM 754 C C . LYS A 1 98 ? -11.961 -6.279 18.535 1.00 84.06 98 LYS A C 1
ATOM 756 O O . LYS A 1 98 ? -12.643 -6.483 19.535 1.00 84.06 98 LYS A O 1
ATOM 761 N N . LEU A 1 99 ? -10.819 -6.936 18.327 1.00 85.19 99 LEU A N 1
ATOM 762 C CA . LEU A 1 99 ? -10.295 -7.915 19.288 1.00 85.19 99 LEU A CA 1
ATOM 763 C C . LEU A 1 99 ? -9.967 -7.287 20.650 1.00 85.19 99 LEU A C 1
ATOM 765 O O . LEU A 1 99 ? -10.096 -7.958 21.672 1.00 85.19 99 LEU A O 1
ATOM 769 N N . PHE A 1 100 ? -9.565 -6.015 20.675 1.00 86.88 100 PHE A N 1
ATOM 770 C CA . PHE A 1 100 ? -9.295 -5.278 21.911 1.00 86.88 100 PHE A CA 1
AT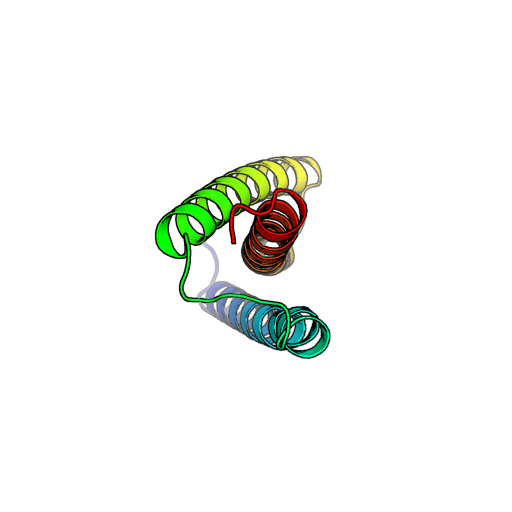OM 771 C C . PHE A 1 100 ? -10.536 -4.598 22.516 1.00 86.88 100 PHE A C 1
ATOM 773 O O . PHE A 1 100 ? -10.410 -3.952 23.556 1.00 86.88 100 PHE A O 1
ATOM 780 N N . GLY A 1 101 ? -11.721 -4.743 21.907 1.00 80.19 101 GLY A N 1
ATOM 781 C CA . GLY A 1 101 ? -12.966 -4.127 22.381 1.00 80.19 101 GLY A CA 1
ATOM 782 C C . GLY A 1 101 ? -12.948 -2.596 22.346 1.00 80.19 101 GLY A C 1
ATOM 783 O O . GLY A 1 101 ? -13.673 -1.952 23.102 1.00 80.19 101 GLY A O 1
ATOM 784 N N . LEU A 1 102 ? -12.075 -2.016 21.517 1.00 74.06 102 LEU A N 1
ATOM 785 C CA . LEU A 1 102 ? -11.986 -0.570 21.293 1.00 74.06 102 LEU A CA 1
ATOM 786 C C . LEU A 1 102 ? -12.974 -0.097 20.215 1.00 74.06 102 LEU A C 1
ATOM 788 O O . LEU A 1 102 ? -13.097 1.107 19.994 1.00 74.06 102 LEU A O 1
ATOM 792 N N . GLU A 1 103 ? -13.643 -1.046 19.561 1.00 62.00 103 GLU A N 1
ATOM 793 C CA . GLU A 1 103 ? -14.636 -0.897 18.499 1.00 62.00 103 GLU A CA 1
ATOM 794 C C . GLU A 1 103 ? -15.600 -2.092 18.534 1.00 62.00 103 GLU A C 1
ATOM 796 O O . GLU A 1 103 ? -15.117 -3.223 18.794 1.00 62.00 103 GLU A O 1
#

Sequence (103 aa):
MASTMEKSINWSLAAVAFISVVMYAFLPLGIFGNNLDFQHFLLPKVIVAFIVAIVSGKLYMGYAKLRKISPEVIYFGLVTTLGITGLLTYVILDLALKLFGLE

Foldseek 3Di:
DDDPVNVVLLVVLLVVLLVVLVVVLVVLCVVCVVQADCDPCVVVLQVVLQVQLVVQLVVLVVVCVVVVPDSSVNSSVSSNSSSVSSSVSSSVVSVVCVVVVVD

pLDDT: mean 81.73, std 10.29, range [45.94, 95.5]

Radius of gyration: 16.26 Å; chains: 1; bounding box: 39×20×49 Å